Protein AF-A0A955WVR3-F1 (afd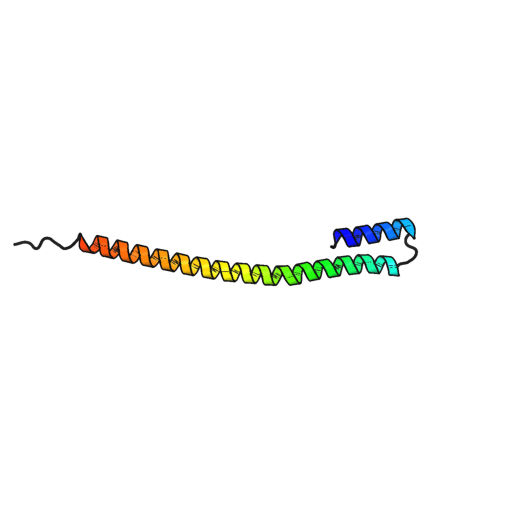b_monomer)

Structure (mmCIF, N/CA/C/O backbone):
data_AF-A0A955WVR3-F1
#
_entry.id   AF-A0A955WVR3-F1
#
loop_
_atom_site.group_PDB
_atom_site.id
_atom_site.type_symbol
_atom_site.label_atom_id
_atom_site.label_alt_id
_atom_site.label_comp_id
_atom_site.label_asym_id
_atom_site.label_entity_id
_atom_site.label_seq_id
_atom_site.pdbx_PDB_ins_code
_atom_site.Cartn_x
_atom_site.Cartn_y
_atom_site.Cartn_z
_atom_site.occupancy
_atom_site.B_iso_or_equiv
_atom_site.auth_seq_id
_atom_site.auth_comp_id
_atom_site.auth_asym_id
_atom_site.auth_atom_id
_atom_site.pdbx_PDB_model_num
ATOM 1 N N . GLY A 1 1 ? -8.665 2.828 9.580 1.00 86.62 1 GLY A N 1
ATOM 2 C CA . GLY A 1 1 ? -9.384 1.544 9.605 1.00 86.62 1 GLY A CA 1
ATOM 3 C C . GLY A 1 1 ? -9.090 0.843 10.905 1.00 86.62 1 GLY A C 1
ATOM 4 O O . GLY A 1 1 ? -9.708 1.177 11.901 1.00 86.62 1 GLY A O 1
ATOM 5 N N . THR A 1 2 ? -8.067 -0.006 10.924 1.00 92.94 2 THR A N 1
ATOM 6 C CA . THR A 1 2 ? -7.680 -0.861 12.060 1.00 92.94 2 THR A CA 1
ATOM 7 C C . THR A 1 2 ? -7.546 -0.110 13.386 1.00 92.94 2 THR A C 1
ATOM 9 O O . THR A 1 2 ? -8.170 -0.482 14.372 1.00 92.94 2 THR A O 1
ATOM 12 N N . VAL A 1 3 ? -6.789 0.995 13.405 1.00 92.31 3 VAL A N 1
ATOM 13 C CA . VAL A 1 3 ? -6.604 1.818 14.616 1.00 92.31 3 VAL A CA 1
ATOM 14 C C . VAL A 1 3 ? -7.931 2.420 15.083 1.00 92.31 3 VAL A C 1
ATOM 16 O O . VAL A 1 3 ? -8.240 2.387 16.265 1.00 92.31 3 VAL A O 1
ATOM 19 N N . THR A 1 4 ? -8.748 2.908 14.152 1.00 88.50 4 THR A N 1
ATOM 20 C CA . THR A 1 4 ? -10.071 3.477 14.443 1.00 88.50 4 THR A CA 1
ATOM 21 C C . THR A 1 4 ? -11.029 2.430 15.027 1.00 88.50 4 THR A C 1
ATOM 23 O O . THR A 1 4 ? -11.690 2.711 16.021 1.00 88.50 4 THR A O 1
ATOM 26 N N . GLY A 1 5 ? -11.058 1.211 14.474 1.00 88.44 5 GLY A N 1
ATOM 27 C CA . GLY A 1 5 ? -11.884 0.110 14.990 1.00 88.44 5 GLY A CA 1
ATOM 28 C C . GLY A 1 5 ? -11.450 -0.353 16.385 1.00 88.44 5 GLY A C 1
ATOM 29 O O . GLY A 1 5 ? -12.282 -0.607 17.257 1.00 88.44 5 GLY A O 1
ATOM 30 N N . MET A 1 6 ? -10.140 -0.365 16.647 1.00 90.75 6 MET A N 1
ATOM 31 C CA . MET A 1 6 ? -9.613 -0.651 17.985 1.00 90.75 6 MET A CA 1
ATOM 32 C C . MET A 1 6 ? -9.940 0.458 18.994 1.00 90.75 6 MET A C 1
ATOM 34 O O . MET A 1 6 ? -10.2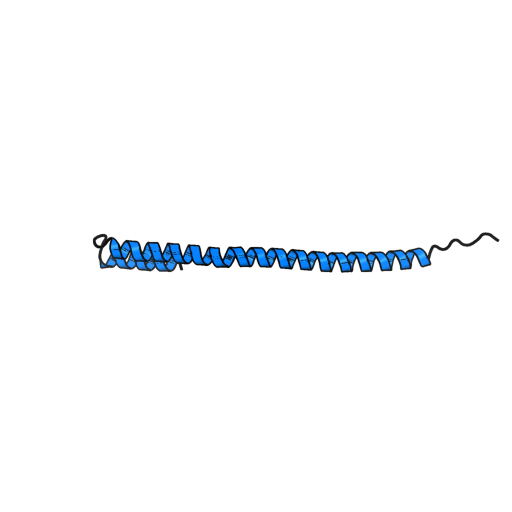53 0.140 20.136 1.00 90.75 6 MET A O 1
ATOM 38 N N . ILE A 1 7 ? -9.933 1.735 18.592 1.00 89.88 7 ILE A N 1
ATOM 39 C CA . ILE A 1 7 ? -10.364 2.851 19.455 1.00 89.88 7 ILE A CA 1
ATOM 40 C C . ILE A 1 7 ? -11.840 2.691 19.834 1.00 89.88 7 ILE A C 1
ATOM 42 O O . ILE A 1 7 ? -12.161 2.698 21.017 1.00 89.88 7 ILE A O 1
ATOM 46 N N . SER A 1 8 ? -12.715 2.420 18.860 1.00 86.19 8 SER A N 1
ATOM 47 C CA . SER A 1 8 ? -14.136 2.165 19.138 1.00 86.19 8 SER A CA 1
ATOM 48 C C . SER A 1 8 ? -14.341 0.965 20.073 1.00 86.19 8 SER A C 1
ATOM 50 O O . SER A 1 8 ? -15.198 0.995 20.953 1.00 86.19 8 SER A O 1
ATOM 52 N N . THR A 1 9 ? -13.506 -0.072 19.946 1.00 86.69 9 THR A N 1
ATOM 53 C CA . THR A 1 9 ? -13.516 -1.216 20.872 1.00 86.69 9 THR A CA 1
ATOM 54 C C . THR A 1 9 ? -13.150 -0.789 22.298 1.00 86.69 9 THR A C 1
ATOM 56 O O . THR A 1 9 ? -13.785 -1.238 23.250 1.00 86.69 9 THR A O 1
ATOM 59 N N . PHE A 1 10 ? -12.153 0.084 22.467 1.00 87.19 10 PHE A N 1
ATOM 60 C CA . PHE A 1 10 ? -11.761 0.617 23.777 1.00 87.19 10 PHE A CA 1
ATOM 61 C C . PHE A 1 10 ? -12.842 1.499 24.409 1.00 87.19 10 PHE A C 1
ATOM 63 O O . PHE A 1 10 ? -13.056 1.415 25.621 1.00 87.19 10 PHE A O 1
ATOM 70 N N . ASP A 1 11 ? -13.563 2.282 23.611 1.00 86.31 11 ASP A N 1
ATOM 71 C CA . ASP A 1 11 ? -14.689 3.087 24.097 1.00 86.31 11 ASP A CA 1
ATOM 72 C C . ASP A 1 11 ? -15.803 2.186 24.655 1.00 86.31 11 ASP A C 1
ATOM 74 O O . ASP A 1 11 ? -16.279 2.401 25.771 1.00 86.31 11 ASP A O 1
ATOM 78 N N . VAL A 1 12 ? -16.122 1.089 23.956 1.00 85.00 12 VAL A N 1
ATOM 79 C CA . VAL A 1 12 ? -17.083 0.071 24.423 1.00 85.00 12 VAL A CA 1
ATOM 80 C C . VAL A 1 12 ? -16.629 -0.592 25.728 1.00 85.00 12 VAL A C 1
ATOM 82 O O . VAL A 1 12 ? -17.454 -0.802 26.617 1.00 85.00 12 VAL A O 1
ATOM 85 N N . ILE A 1 13 ? -15.334 -0.911 25.872 1.00 87.06 13 ILE A N 1
ATOM 86 C CA . ILE A 1 13 ? -14.777 -1.444 27.133 1.00 87.06 13 ILE A CA 1
ATOM 87 C C . ILE A 1 13 ? -14.973 -0.441 28.271 1.00 87.06 13 ILE A C 1
ATOM 89 O O . ILE A 1 13 ? -15.271 -0.836 29.396 1.00 87.06 13 ILE A O 1
ATOM 93 N N . THR A 1 14 ? -14.781 0.846 27.996 1.00 86.38 14 THR A N 1
ATOM 94 C CA . THR A 1 14 ? -14.846 1.901 29.014 1.00 86.38 14 THR A CA 1
ATOM 95 C C . THR A 1 14 ? -16.285 2.151 29.472 1.00 86.38 14 THR A C 1
ATOM 97 O O . THR A 1 14 ? -16.521 2.358 30.659 1.00 86.38 14 THR A O 1
ATOM 100 N N . GLU A 1 15 ? -17.252 2.084 28.555 1.00 83.62 15 GLU A N 1
ATOM 101 C CA . GLU A 1 15 ? -18.669 2.349 28.830 1.00 83.62 15 GLU A CA 1
ATOM 102 C C . GLU A 1 15 ? -19.409 1.134 29.415 1.00 83.62 15 GLU A C 1
ATOM 104 O O . GLU A 1 15 ? -20.180 1.269 30.366 1.00 83.62 15 GLU A O 1
ATOM 109 N N . PHE A 1 16 ? -19.156 -0.068 28.888 1.00 79.38 16 PHE A N 1
ATOM 110 C CA . PHE A 1 16 ? -19.889 -1.291 29.248 1.00 79.38 16 PHE A CA 1
ATOM 111 C C . PHE A 1 16 ? -19.053 -2.304 30.046 1.00 79.38 16 PHE A C 1
ATOM 113 O O . PHE A 1 16 ? -19.543 -3.387 30.391 1.00 79.38 16 PHE A O 1
ATOM 120 N N . GLY A 1 17 ? -17.792 -1.985 30.351 1.00 77.62 17 GLY A N 1
ATOM 121 C CA . GLY A 1 17 ? -16.842 -2.934 30.924 1.00 77.62 17 GLY A CA 1
ATOM 122 C C . GLY A 1 17 ? -16.547 -4.094 29.968 1.00 77.62 17 GLY A C 1
ATOM 123 O O . GLY A 1 17 ? -16.856 -4.073 28.777 1.00 77.62 17 GLY A O 1
ATOM 124 N N . THR A 1 18 ? -15.997 -5.184 30.497 1.00 77.50 18 THR A N 1
ATOM 125 C CA . THR A 1 18 ? -15.765 -6.425 29.732 1.00 77.50 18 THR A CA 1
ATOM 126 C C . THR A 1 18 ? -17.003 -7.335 29.667 1.00 77.50 18 THR A C 1
ATOM 128 O O . THR A 1 18 ? -16.909 -8.491 29.258 1.00 77.50 18 THR A O 1
ATOM 131 N N . GLY A 1 19 ? -18.175 -6.830 30.073 1.00 68.31 19 GLY A N 1
ATOM 132 C CA . GLY A 1 19 ? -19.380 -7.627 30.323 1.00 68.31 19 GLY A CA 1
ATOM 133 C C . GLY A 1 19 ? -20.133 -8.104 29.077 1.00 68.31 19 GLY A C 1
ATOM 134 O O . GLY A 1 19 ? -20.899 -9.061 29.173 1.00 68.31 19 GLY A O 1
ATOM 135 N N . ASN A 1 20 ? -19.917 -7.486 27.907 1.00 74.69 20 ASN A N 1
ATOM 136 C CA . ASN A 1 20 ? -20.558 -7.894 26.652 1.00 74.69 20 ASN A CA 1
ATOM 137 C C . ASN A 1 20 ? -19.525 -8.293 25.575 1.00 74.69 20 ASN A C 1
ATOM 139 O O . ASN A 1 20 ? -19.151 -7.471 24.732 1.00 74.69 20 ASN A O 1
ATOM 143 N N . PRO A 1 21 ? -19.087 -9.567 25.548 1.00 78.94 21 PRO A N 1
ATOM 144 C CA . PRO A 1 21 ? -18.072 -10.052 24.607 1.00 78.94 21 PRO A CA 1
ATOM 145 C C . PRO A 1 21 ? -18.481 -9.931 23.132 1.00 78.94 21 PRO A C 1
ATOM 147 O O . PRO A 1 21 ? -17.618 -9.897 22.256 1.00 78.94 21 PRO A O 1
ATOM 150 N N . LYS A 1 22 ? -19.782 -9.814 22.837 1.00 81.38 22 LYS A N 1
ATOM 151 C CA . LYS A 1 22 ? -20.277 -9.681 21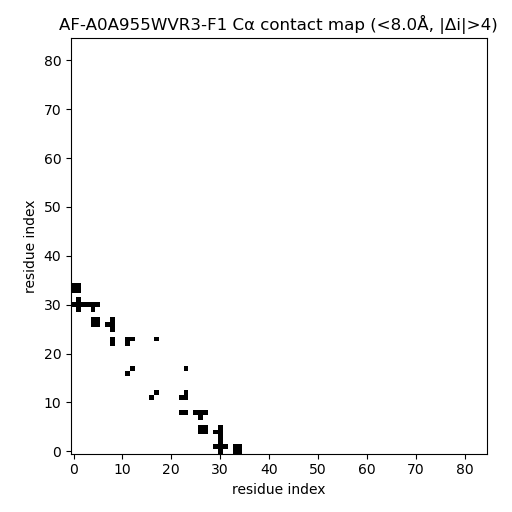.464 1.00 81.38 22 LYS A CA 1
ATOM 152 C C . LYS A 1 22 ? -19.931 -8.318 20.864 1.00 81.38 22 LYS A C 1
ATOM 154 O O . LYS A 1 22 ? -19.488 -8.263 19.720 1.00 81.38 22 LYS A O 1
ATOM 159 N N . LEU A 1 23 ? -20.059 -7.242 21.643 1.00 76.56 23 LEU A N 1
ATOM 160 C CA . LEU A 1 23 ? -19.686 -5.895 21.198 1.00 76.56 23 LEU A CA 1
ATOM 161 C C . LEU A 1 23 ? -18.167 -5.768 21.012 1.00 76.56 23 LEU A C 1
ATOM 163 O O . LEU A 1 23 ? -17.715 -5.228 20.008 1.00 76.56 23 LEU A O 1
ATOM 167 N N . LEU A 1 24 ? -17.387 -6.369 21.916 1.00 82.19 24 LEU A N 1
ATOM 168 C CA . LEU A 1 24 ? -15.924 -6.415 21.822 1.00 82.19 24 LEU A CA 1
ATOM 169 C C . LEU A 1 24 ? -15.442 -7.148 20.567 1.00 82.19 24 LEU A C 1
ATOM 171 O O . LEU A 1 24 ? -14.560 -6.669 19.858 1.00 82.19 24 LEU A O 1
ATOM 175 N N . SER A 1 25 ? -16.054 -8.294 20.260 1.00 84.56 25 SER A N 1
ATOM 176 C CA . SER A 1 25 ? -15.710 -9.067 19.063 1.00 84.56 25 SER A CA 1
ATOM 177 C C . SER A 1 25 ? -16.015 -8.323 17.757 1.00 84.56 25 SER A C 1
ATOM 179 O O . SER A 1 25 ? -15.325 -8.539 16.763 1.00 84.56 25 SER A O 1
ATOM 181 N N . GLY A 1 26 ? -17.003 -7.419 17.763 1.00 85.50 26 GLY A N 1
ATOM 182 C CA . GLY A 1 26 ? -17.379 -6.623 16.596 1.00 85.50 26 GLY A CA 1
ATOM 183 C C . GLY A 1 26 ? -16.283 -5.650 16.167 1.00 85.50 26 GLY A C 1
ATOM 184 O O . GLY A 1 26 ? -15.848 -5.695 15.019 1.00 85.50 26 GLY A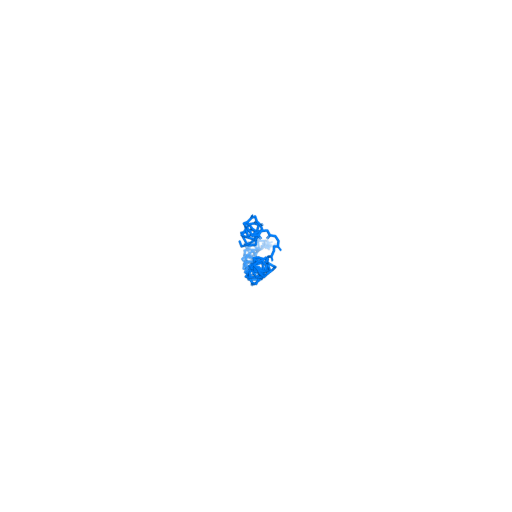 O 1
ATOM 185 N N . GLY A 1 27 ? -15.784 -4.824 17.092 1.00 84.25 27 GLY A N 1
ATOM 186 C CA . GLY A 1 27 ? -14.761 -3.820 16.772 1.00 84.25 27 GLY A CA 1
ATOM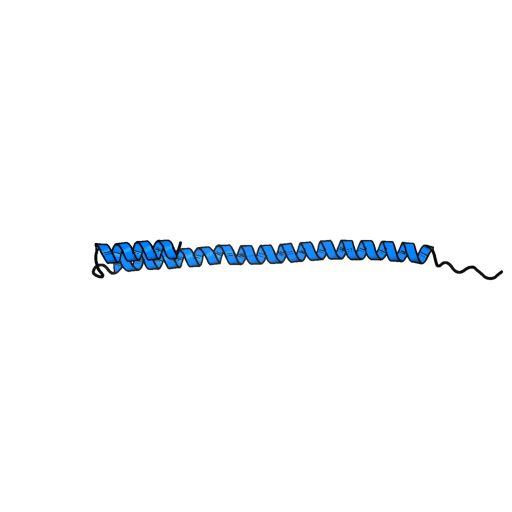 187 C C . GLY A 1 27 ? -13.396 -4.425 16.412 1.00 84.25 27 GLY A C 1
ATOM 188 O O . GLY A 1 27 ? -12.710 -3.931 15.514 1.00 84.25 27 GLY A O 1
ATOM 189 N N . ILE A 1 28 ? -13.039 -5.569 17.010 1.00 87.62 28 ILE A N 1
ATOM 190 C CA . ILE A 1 28 ? -11.846 -6.336 16.609 1.00 87.62 28 ILE A CA 1
ATOM 191 C C . ILE A 1 28 ? -12.032 -6.922 15.203 1.00 87.62 28 ILE A C 1
ATOM 193 O O . ILE A 1 28 ? -11.134 -6.828 14.367 1.00 87.62 28 ILE A O 1
ATOM 197 N N . SER A 1 29 ? -13.198 -7.508 14.915 1.00 89.81 29 SER A N 1
ATOM 198 C CA . SER A 1 29 ? -13.493 -8.057 13.588 1.00 89.81 29 SER A CA 1
ATOM 199 C C . SER A 1 29 ? -13.457 -6.975 12.509 1.00 89.81 29 SER A C 1
ATOM 201 O O . SER A 1 29 ? -12.918 -7.207 11.429 1.00 89.81 29 SER A O 1
ATOM 203 N N . GLU A 1 30 ? -13.990 -5.787 12.789 1.00 90.25 30 GLU A N 1
ATOM 204 C CA . GLU A 1 30 ? -13.927 -4.650 11.871 1.00 90.25 30 GLU A CA 1
ATOM 205 C C . GLU A 1 30 ? -12.475 -4.241 11.595 1.00 90.25 30 GLU A C 1
ATOM 207 O O . GLU A 1 30 ? -12.073 -4.058 10.441 1.00 90.25 30 GLU A O 1
ATOM 212 N N . ALA A 1 31 ? -11.649 -4.172 12.641 1.00 92.00 31 ALA A N 1
ATOM 213 C CA . ALA A 1 31 ? -10.233 -3.868 12.496 1.00 92.00 31 ALA A CA 1
ATOM 214 C C . ALA A 1 31 ? -9.525 -4.886 11.575 1.00 92.00 31 ALA A C 1
ATOM 216 O O . ALA A 1 31 ? -8.763 -4.493 10.684 1.00 92.00 31 ALA A O 1
ATOM 217 N N . LEU A 1 32 ? -9.828 -6.178 11.720 1.00 93.88 32 LEU A N 1
ATOM 218 C CA . LEU A 1 32 ? -9.275 -7.234 10.867 1.00 93.88 32 LEU A CA 1
ATOM 219 C C . LEU A 1 32 ? -9.733 -7.107 9.407 1.00 93.88 32 LEU A C 1
ATOM 221 O O . LEU A 1 32 ? -8.886 -7.120 8.513 1.00 93.88 32 LEU A O 1
ATOM 225 N N . ILE A 1 33 ? -11.026 -6.879 9.158 1.00 94.19 33 ILE A N 1
ATOM 226 C CA . ILE A 1 33 ? -11.568 -6.716 7.796 1.00 94.19 33 ILE A CA 1
ATOM 227 C C . ILE A 1 33 ? -10.915 -5.524 7.091 1.00 94.19 33 ILE A C 1
ATOM 229 O O . ILE A 1 33 ? -10.498 -5.628 5.941 1.00 94.19 33 ILE A O 1
ATOM 233 N N . THR A 1 34 ? -10.754 -4.387 7.773 1.00 94.25 34 THR A N 1
ATOM 234 C CA . THR A 1 34 ? -10.111 -3.215 7.147 1.00 94.25 34 THR A CA 1
ATOM 235 C C . THR A 1 34 ? -8.642 -3.458 6.788 1.00 94.25 34 THR A C 1
ATOM 237 O O . THR A 1 34 ? -8.143 -2.866 5.830 1.00 94.25 34 THR A O 1
ATOM 240 N N . THR A 1 35 ? -7.959 -4.349 7.514 1.00 94.94 35 THR A N 1
ATOM 241 C CA . THR A 1 35 ? -6.577 -4.754 7.218 1.00 94.94 35 THR A CA 1
ATOM 242 C C . THR A 1 35 ? -6.527 -5.655 5.989 1.00 94.94 35 THR A C 1
ATOM 244 O O . THR A 1 35 ? -5.718 -5.425 5.090 1.00 94.94 35 THR A O 1
ATOM 247 N N . GLU A 1 36 ? -7.429 -6.633 5.911 1.00 95.62 36 GLU A N 1
ATOM 248 C CA . GLU A 1 36 ? -7.582 -7.497 4.740 1.00 95.62 36 GLU A CA 1
ATOM 249 C C . GLU A 1 36 ? -7.888 -6.678 3.481 1.00 95.62 36 GLU A C 1
ATOM 251 O O . GLU A 1 36 ? -7.193 -6.817 2.478 1.00 95.62 36 GLU A O 1
ATOM 256 N N . LEU A 1 37 ? -8.852 -5.756 3.547 1.00 95.38 37 LEU A N 1
ATOM 257 C CA . LEU A 1 37 ? -9.201 -4.885 2.421 1.00 95.38 37 LEU A CA 1
ATOM 258 C C . LEU A 1 37 ? -8.013 -4.032 1.960 1.00 95.38 37 LEU A C 1
ATOM 260 O O . LEU A 1 37 ? -7.795 -3.875 0.758 1.00 95.38 37 LEU A O 1
ATOM 264 N N . GLY A 1 38 ? -7.215 -3.517 2.900 1.00 95.44 38 GLY A N 1
ATOM 265 C CA . GLY A 1 38 ? -5.987 -2.790 2.580 1.00 95.44 38 GLY A CA 1
ATOM 266 C C . GLY A 1 38 ? -4.998 -3.646 1.788 1.00 95.44 38 GLY A C 1
ATOM 267 O O . GLY A 1 38 ? -4.455 -3.188 0.784 1.00 95.44 38 GLY A O 1
ATOM 268 N N . LEU A 1 39 ? -4.810 -4.906 2.186 1.00 96.81 39 LEU A N 1
ATOM 269 C CA . LEU A 1 39 ? -3.935 -5.850 1.486 1.00 96.81 39 LEU A CA 1
ATOM 270 C C . LEU A 1 39 ? -4.490 -6.254 0.114 1.00 96.81 39 LEU A C 1
ATOM 272 O O . LEU A 1 39 ? -3.733 -6.308 -0.856 1.00 96.81 39 LEU A O 1
ATOM 276 N N . VAL A 1 40 ? -5.804 -6.471 0.013 1.00 97.25 40 VAL A N 1
ATOM 277 C CA . VAL A 1 40 ? -6.494 -6.806 -1.242 1.00 97.25 40 VAL A CA 1
ATOM 278 C C . VAL A 1 40 ? -6.327 -5.703 -2.285 1.00 97.25 40 VAL A C 1
ATOM 280 O O . VAL A 1 40 ? -6.210 -6.011 -3.465 1.00 97.25 40 VAL A O 1
ATOM 283 N N . VAL A 1 41 ? -6.270 -4.432 -1.880 1.00 97.38 41 VAL A N 1
ATOM 284 C CA . VAL A 1 41 ? -6.013 -3.312 -2.803 1.00 97.38 41 VAL A CA 1
ATOM 285 C C . VAL A 1 41 ? -4.514 -3.107 -3.047 1.00 97.38 41 VAL A C 1
ATOM 287 O O . VAL A 1 41 ? -4.101 -2.849 -4.180 1.00 97.38 41 VAL A O 1
ATOM 290 N N . ALA A 1 42 ? -3.681 -3.244 -2.012 1.00 97.44 42 ALA A N 1
ATOM 291 C CA . ALA A 1 42 ? -2.247 -2.985 -2.105 1.00 97.44 42 ALA A CA 1
ATOM 292 C C . ALA A 1 42 ? -1.516 -3.982 -3.015 1.00 97.44 42 ALA A C 1
ATOM 294 O O . ALA A 1 42 ? -0.681 -3.568 -3.817 1.00 97.44 42 ALA A O 1
ATOM 295 N N . ILE A 1 43 ? -1.827 -5.281 -2.931 1.00 97.44 43 ILE A N 1
ATOM 296 C CA . ILE A 1 43 ? -1.126 -6.315 -3.709 1.00 97.44 43 ILE A CA 1
ATOM 297 C C . ILE A 1 43 ? -1.316 -6.108 -5.226 1.00 97.44 43 ILE A C 1
ATOM 299 O O . ILE A 1 43 ? -0.308 -6.021 -5.934 1.00 97.44 43 ILE A O 1
ATOM 303 N N . PRO A 1 44 ? -2.546 -5.960 -5.759 1.00 96.75 44 PRO A N 1
ATOM 304 C CA . PRO A 1 44 ? -2.750 -5.671 -7.177 1.00 96.75 44 PRO A CA 1
ATOM 305 C C . PRO A 1 44 ? -2.106 -4.357 -7.617 1.00 96.75 44 PRO A C 1
ATOM 307 O O . PRO A 1 44 ? -1.511 -4.307 -8.692 1.00 96.75 44 PRO A O 1
ATOM 310 N N . ALA A 1 45 ? -2.180 -3.308 -6.791 1.00 97.75 45 ALA A N 1
ATOM 311 C CA . ALA A 1 45 ? -1.569 -2.018 -7.106 1.00 97.75 45 ALA A CA 1
ATOM 312 C C . ALA A 1 45 ? -0.040 -2.124 -7.228 1.00 97.75 45 ALA A C 1
ATOM 314 O O . ALA A 1 45 ? 0.543 -1.589 -8.171 1.00 97.75 45 ALA A O 1
ATOM 315 N N . LEU A 1 46 ? 0.610 -2.863 -6.324 1.00 98.06 46 LEU A N 1
ATOM 316 C CA . LEU A 1 46 ? 2.051 -3.121 -6.382 1.00 98.06 46 LEU A CA 1
ATOM 317 C C . LEU A 1 46 ? 2.438 -3.940 -7.618 1.00 98.06 46 LEU A C 1
ATOM 319 O O . LEU A 1 46 ? 3.414 -3.608 -8.291 1.00 98.06 46 LEU A O 1
ATOM 323 N N . LEU A 1 47 ? 1.664 -4.976 -7.955 1.00 97.88 47 LEU A N 1
ATOM 324 C CA . LEU A 1 47 ? 1.893 -5.773 -9.164 1.00 97.88 47 LEU A CA 1
ATOM 325 C C . LEU A 1 47 ? 1.756 -4.928 -10.436 1.00 97.88 47 LEU A C 1
ATOM 327 O O . LEU A 1 47 ? 2.615 -5.000 -11.315 1.00 97.88 47 LEU A O 1
ATOM 331 N N . ALA A 1 48 ? 0.716 -4.094 -10.515 1.00 97.88 48 ALA A N 1
ATOM 332 C CA . ALA A 1 48 ? 0.517 -3.171 -11.626 1.00 97.88 48 ALA A CA 1
ATOM 333 C C . ALA A 1 48 ? 1.666 -2.156 -11.728 1.00 97.88 48 ALA A C 1
ATOM 335 O O . ALA A 1 48 ? 2.203 -1.948 -12.815 1.00 97.88 48 ALA A O 1
ATOM 336 N N . GLY A 1 49 ? 2.100 -1.581 -10.603 1.00 97.81 49 GLY A N 1
ATOM 337 C CA . GLY A 1 49 ? 3.242 -0.665 -10.560 1.00 97.81 49 GLY A CA 1
ATOM 338 C C . GLY A 1 49 ? 4.535 -1.313 -11.059 1.00 97.81 49 GLY A C 1
ATOM 339 O O . GLY A 1 49 ? 5.262 -0.717 -11.853 1.00 97.81 49 GLY A O 1
ATOM 340 N N . ASN A 1 50 ? 4.794 -2.563 -10.670 1.00 97.44 50 ASN A N 1
ATOM 341 C CA . ASN A 1 50 ? 5.965 -3.300 -11.140 1.00 97.44 50 ASN A CA 1
ATOM 342 C C . ASN A 1 50 ? 5.907 -3.588 -12.652 1.00 97.44 50 ASN A 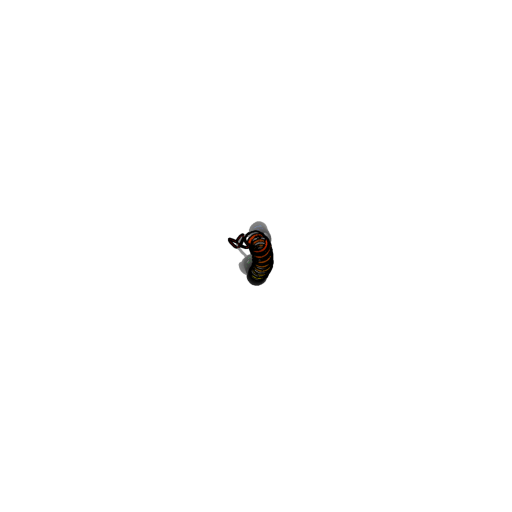C 1
ATO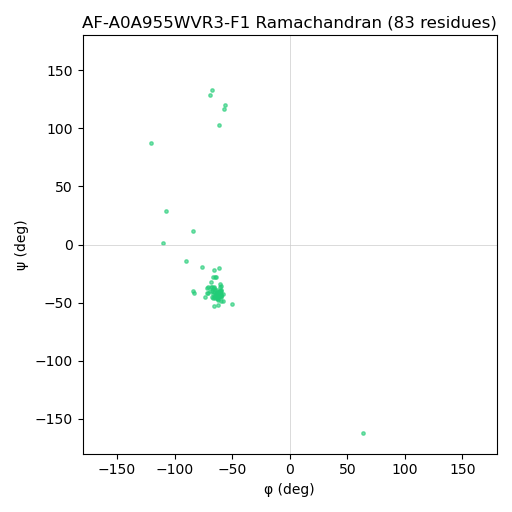M 344 O O . ASN A 1 50 ? 6.909 -3.440 -13.352 1.00 97.44 50 ASN A O 1
ATOM 348 N N . LEU A 1 51 ? 4.731 -3.948 -13.177 1.00 98.00 51 LEU A N 1
ATOM 349 C CA . LEU A 1 51 ? 4.539 -4.176 -14.612 1.00 98.00 51 LEU A CA 1
ATOM 350 C C . LEU A 1 51 ? 4.801 -2.901 -15.427 1.00 98.00 51 LEU A C 1
ATOM 352 O O . LEU A 1 51 ? 5.538 -2.941 -16.413 1.00 98.00 51 LEU A O 1
ATOM 356 N N . LEU A 1 52 ? 4.235 -1.773 -14.991 1.00 97.81 52 LEU A N 1
ATOM 357 C CA . LEU A 1 52 ? 4.404 -0.479 -15.652 1.00 97.81 52 LEU A CA 1
ATOM 358 C C . LEU A 1 52 ? 5.863 -0.014 -15.624 1.00 97.81 52 LEU A C 1
ATOM 360 O O . LEU A 1 52 ? 6.371 0.439 -16.649 1.00 97.81 52 LEU A O 1
ATOM 364 N N . ASN A 1 53 ? 6.564 -0.195 -14.502 1.00 97.88 53 ASN A N 1
ATOM 365 C CA . ASN A 1 53 ? 7.997 0.092 -14.417 1.00 97.88 53 ASN A CA 1
ATOM 366 C C . ASN A 1 53 ? 8.810 -0.777 -15.383 1.00 97.88 53 ASN A C 1
ATOM 368 O O . ASN A 1 53 ? 9.683 -0.270 -16.085 1.00 97.88 53 ASN A O 1
ATOM 372 N N . GLY A 1 54 ? 8.489 -2.069 -15.488 1.00 96.81 54 GLY A N 1
ATOM 373 C CA . GLY A 1 54 ? 9.132 -2.953 -16.459 1.00 96.81 54 GLY A CA 1
ATOM 374 C C . GLY A 1 54 ? 8.923 -2.503 -17.910 1.00 96.81 54 GLY A C 1
ATOM 375 O O . GLY A 1 54 ? 9.828 -2.626 -18.735 1.00 96.81 54 GLY A O 1
ATOM 376 N N . TRP A 1 55 ? 7.751 -1.961 -18.244 1.00 97.56 55 TRP A N 1
ATOM 377 C CA . TRP A 1 55 ? 7.483 -1.409 -19.576 1.00 97.56 55 TRP A CA 1
ATOM 378 C C . TRP A 1 55 ? 8.230 -0.101 -19.825 1.00 97.56 55 TRP A C 1
ATOM 380 O O . TRP A 1 55 ? 8.791 0.076 -20.907 1.00 97.56 55 TRP A O 1
ATOM 390 N N . ALA A 1 56 ? 8.281 0.780 -18.826 1.00 97.56 56 ALA A N 1
ATOM 391 C CA . ALA A 1 56 ? 9.028 2.028 -18.903 1.00 97.56 56 ALA A CA 1
ATOM 392 C C . ALA A 1 56 ? 10.521 1.770 -19.154 1.00 97.56 56 ALA A C 1
ATOM 394 O O . ALA A 1 56 ? 11.105 2.382 -20.049 1.00 97.56 56 ALA A O 1
ATOM 395 N N . GLU A 1 57 ? 11.117 0.805 -18.449 1.00 97.75 57 GLU A N 1
ATOM 396 C CA . GLU A 1 57 ? 12.534 0.471 -18.619 1.00 97.75 57 GLU A CA 1
ATOM 397 C C . GLU A 1 57 ? 12.824 -0.126 -20.003 1.00 97.75 57 GLU A C 1
ATOM 399 O O . GLU A 1 57 ? 13.821 0.211 -20.638 1.00 97.75 57 GLU A O 1
ATOM 404 N N . ARG A 1 58 ? 11.920 -0.962 -20.533 1.00 96.94 58 ARG A N 1
ATOM 405 C CA . ARG A 1 58 ? 12.045 -1.492 -21.902 1.00 96.94 58 ARG A CA 1
ATOM 406 C C . ARG A 1 58 ? 11.991 -0.387 -22.950 1.00 96.94 58 ARG A C 1
ATOM 408 O O . ARG A 1 58 ? 12.782 -0.405 -23.890 1.00 96.94 58 ARG A O 1
ATOM 415 N N . LEU A 1 59 ? 11.071 0.564 -22.793 1.00 96.69 59 LEU A N 1
ATOM 416 C CA . LEU A 1 59 ? 10.953 1.695 -23.707 1.00 96.69 59 LEU A CA 1
ATOM 417 C C . LEU A 1 59 ? 12.218 2.560 -23.668 1.00 96.69 59 LEU A C 1
ATOM 419 O O . LEU A 1 59 ? 12.766 2.895 -24.717 1.00 96.69 59 LEU A O 1
ATOM 423 N N . LYS A 1 60 ? 12.712 2.859 -22.464 1.00 97.44 60 LYS A N 1
ATOM 424 C CA . LYS A 1 60 ? 13.951 3.610 -22.257 1.00 97.44 60 LYS A CA 1
ATOM 425 C C . LYS A 1 60 ? 15.151 2.903 -22.890 1.00 97.44 60 LYS A C 1
ATOM 427 O O . LYS A 1 60 ? 15.869 3.518 -23.673 1.00 97.44 60 LYS A O 1
ATOM 432 N N . SER A 1 61 ? 15.309 1.603 -22.640 1.00 97.38 61 SER A N 1
ATOM 433 C CA . SER A 1 61 ? 16.387 0.799 -23.224 1.00 97.38 61 SER A CA 1
ATOM 434 C C . SER A 1 61 ? 16.331 0.780 -24.756 1.00 97.38 61 SER A C 1
ATOM 436 O O . SER A 1 61 ? 17.363 0.894 -25.414 1.00 97.38 61 SER A O 1
ATOM 438 N N . GLY A 1 62 ? 15.132 0.716 -25.347 1.00 96.69 62 GLY A N 1
ATOM 439 C CA . GLY A 1 62 ? 14.963 0.803 -26.799 1.00 96.69 62 GLY A CA 1
ATOM 440 C C . GLY A 1 62 ? 15.432 2.142 -27.380 1.00 96.69 62 GLY A C 1
ATOM 441 O O . GLY A 1 62 ? 16.098 2.167 -28.416 1.00 96.69 62 GLY A O 1
ATOM 442 N N . ILE A 1 63 ? 15.139 3.252 -26.695 1.00 96.38 63 ILE A N 1
ATOM 443 C CA . ILE A 1 63 ? 15.609 4.589 -27.089 1.00 96.38 63 ILE A CA 1
ATOM 444 C C . ILE A 1 63 ? 17.135 4.682 -26.970 1.00 96.38 63 ILE A C 1
ATOM 446 O O . ILE A 1 63 ? 17.788 5.159 -27.897 1.00 96.38 63 ILE A O 1
ATOM 450 N N . GLU A 1 64 ? 17.712 4.197 -25.869 1.00 96.56 64 GLU A N 1
ATOM 451 C CA . GLU A 1 64 ? 19.164 4.198 -25.645 1.00 96.56 64 GLU A CA 1
ATOM 452 C C . GLU A 1 64 ? 19.904 3.402 -26.730 1.00 96.56 64 GLU A C 1
ATOM 454 O O . GLU A 1 64 ? 20.870 3.895 -27.312 1.00 96.56 64 GLU A O 1
ATOM 459 N N . GLN A 1 65 ? 19.415 2.208 -27.076 1.00 96.06 65 GLN A N 1
ATOM 460 C CA . GLN A 1 65 ? 19.989 1.395 -28.152 1.00 96.06 65 GLN A CA 1
ATOM 461 C C . GLN A 1 65 ? 19.876 2.082 -29.518 1.00 96.06 65 GLN A C 1
ATOM 463 O O . GLN A 1 65 ? 20.836 2.073 -30.290 1.00 96.06 65 GLN A O 1
ATOM 468 N N . GLY A 1 66 ? 18.730 2.704 -29.814 1.00 94.38 66 GLY A N 1
ATOM 469 C CA . GLY A 1 66 ? 18.532 3.467 -31.046 1.00 94.38 66 GLY A CA 1
ATOM 470 C C . GLY A 1 66 ? 19.499 4.649 -31.160 1.00 94.38 66 GLY A C 1
ATOM 471 O O . GLY A 1 66 ? 20.117 4.842 -32.208 1.00 94.38 66 GLY A O 1
ATOM 472 N N . ALA A 1 67 ? 19.688 5.399 -30.072 1.00 93.69 67 ALA A N 1
ATOM 473 C CA . ALA A 1 67 ? 20.632 6.512 -30.014 1.00 93.69 67 ALA A CA 1
ATOM 474 C C . ALA A 1 67 ? 22.084 6.043 -30.212 1.00 93.69 67 ALA A C 1
ATOM 476 O O . ALA A 1 67 ? 22.801 6.606 -31.041 1.00 93.69 67 ALA A O 1
ATOM 477 N N . LEU 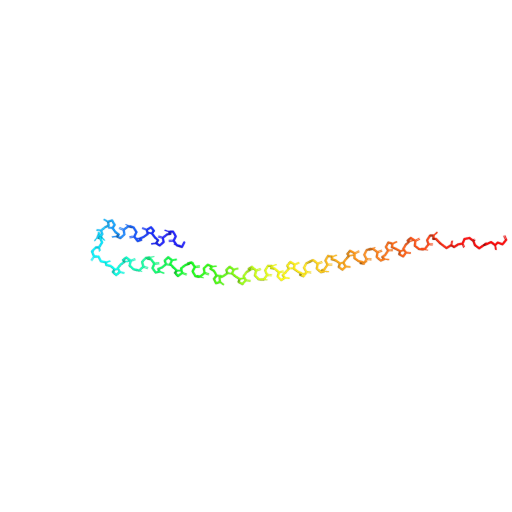A 1 68 ? 22.499 4.971 -29.530 1.00 94.56 68 LEU A N 1
ATOM 478 C CA . LEU A 1 68 ? 23.835 4.385 -29.686 1.00 94.56 68 LEU A CA 1
ATOM 479 C C . LEU A 1 68 ? 24.081 3.878 -31.115 1.00 94.56 68 LEU A C 1
ATOM 481 O O . LEU A 1 68 ? 25.156 4.095 -31.671 1.00 94.56 68 LEU A O 1
ATOM 485 N N . ALA A 1 69 ? 23.085 3.246 -31.743 1.00 93.12 69 ALA A N 1
ATOM 486 C CA . ALA A 1 69 ? 23.190 2.779 -33.124 1.00 93.12 69 ALA A CA 1
ATOM 487 C C . ALA A 1 69 ? 23.384 3.937 -34.119 1.00 93.12 69 ALA A C 1
ATOM 489 O O . ALA A 1 69 ? 24.172 3.814 -35.060 1.00 93.12 69 ALA A O 1
ATOM 490 N N . LEU A 1 70 ? 22.699 5.066 -33.905 1.00 93.50 70 LEU A N 1
ATOM 491 C CA . LEU A 1 70 ? 22.878 6.276 -34.711 1.00 93.50 70 LEU A CA 1
ATOM 492 C C . LEU A 1 70 ? 24.271 6.882 -34.516 1.00 93.50 70 LEU A C 1
ATOM 494 O O . LEU A 1 70 ? 24.933 7.192 -35.505 1.00 93.50 70 LEU A O 1
ATOM 498 N N . MET A 1 71 ? 24.742 6.996 -33.271 1.00 93.69 71 MET A N 1
ATOM 499 C CA . MET A 1 71 ? 26.077 7.528 -32.971 1.00 93.69 71 MET A CA 1
ATOM 500 C C . MET A 1 71 ? 27.188 6.659 -33.573 1.00 93.69 71 MET A C 1
ATOM 502 O O . MET A 1 71 ? 28.098 7.191 -34.206 1.00 93.69 71 MET A O 1
ATOM 506 N N . ASN A 1 72 ? 27.081 5.332 -33.462 1.00 93.88 72 ASN A N 1
ATOM 507 C CA . ASN A 1 72 ? 28.042 4.408 -34.069 1.00 93.88 72 ASN A CA 1
ATOM 508 C C . ASN A 1 72 ? 28.086 4.554 -35.594 1.00 93.88 72 ASN A C 1
ATOM 510 O O . ASN A 1 72 ? 29.165 4.579 -36.180 1.00 93.88 72 ASN A O 1
ATOM 514 N N . ARG A 1 73 ? 26.931 4.690 -36.259 1.00 89.12 73 ARG A N 1
ATOM 515 C CA . ARG A 1 73 ? 26.896 4.909 -37.714 1.00 89.12 73 ARG A CA 1
ATOM 516 C C . ARG A 1 73 ? 27.457 6.269 -38.121 1.00 89.12 73 ARG A C 1
ATOM 518 O O . ARG A 1 73 ? 28.124 6.344 -39.147 1.00 89.12 73 ARG A O 1
ATOM 525 N N . ALA A 1 74 ? 27.222 7.309 -37.325 1.00 86.50 74 ALA A N 1
ATOM 526 C CA . ALA A 1 74 ? 27.797 8.628 -37.564 1.00 86.50 74 ALA A CA 1
ATOM 527 C C . ALA A 1 74 ? 29.332 8.622 -37.425 1.00 86.50 74 ALA A C 1
ATOM 529 O O . ALA A 1 74 ? 30.007 9.223 -38.249 1.00 86.50 74 ALA A O 1
ATOM 530 N N . GLN A 1 75 ? 29.893 7.887 -36.455 1.00 77.94 75 GLN A N 1
ATOM 531 C CA . GLN A 1 75 ? 31.350 7.745 -36.301 1.00 77.94 75 GLN A CA 1
ATOM 532 C C . GLN A 1 75 ? 32.001 6.884 -37.393 1.00 77.94 75 GLN A C 1
ATOM 534 O O . GLN A 1 75 ? 33.099 7.196 -37.842 1.00 77.94 75 GLN A O 1
ATOM 539 N N . VAL A 1 76 ? 31.335 5.820 -37.856 1.00 63.94 76 VAL A N 1
ATOM 540 C CA . VAL A 1 76 ? 31.856 4.969 -38.945 1.00 63.94 76 VAL A CA 1
ATOM 541 C C . VAL A 1 76 ? 31.911 5.721 -40.283 1.00 63.94 76 VAL A C 1
ATOM 543 O O . VAL A 1 76 ? 32.783 5.433 -41.098 1.00 63.94 76 VAL A O 1
ATOM 546 N N . GLY A 1 77 ? 31.044 6.717 -40.498 1.00 57.75 77 GLY A N 1
ATOM 547 C CA . GLY A 1 77 ? 31.098 7.592 -41.675 1.00 57.75 77 GLY A CA 1
ATOM 548 C C . GLY A 1 77 ? 32.344 8.488 -41.748 1.00 57.75 77 GLY A C 1
ATOM 549 O O . GLY A 1 77 ? 32.720 8.893 -42.843 1.00 57.75 77 GLY A O 1
ATOM 550 N N . GLU A 1 78 ? 33.009 8.750 -40.619 1.00 58.00 78 GLU A N 1
ATOM 551 C CA . GLU A 1 78 ? 34.224 9.581 -40.545 1.00 58.00 78 GLU A CA 1
ATOM 552 C C . GLU A 1 78 ? 35.523 8.762 -40.722 1.00 58.00 78 GLU A C 1
ATOM 554 O O . GLU A 1 78 ? 36.589 9.322 -40.958 1.00 58.00 78 GLU A O 1
ATOM 559 N N . ALA A 1 79 ? 35.453 7.427 -40.629 1.00 58.69 79 ALA A N 1
ATOM 560 C CA . ALA A 1 79 ? 36.610 6.524 -40.622 1.00 58.69 79 ALA A CA 1
ATOM 561 C C . ALA A 1 79 ? 36.783 5.721 -41.931 1.00 58.69 79 ALA A C 1
ATOM 563 O O . ALA A 1 79 ? 37.302 4.602 -41.908 1.00 58.69 79 ALA A O 1
ATOM 564 N N . ALA A 1 80 ? 36.340 6.253 -43.075 1.00 57.66 80 ALA A N 1
ATOM 565 C CA . ALA A 1 80 ? 36.678 5.665 -44.372 1.00 57.66 80 ALA A CA 1
ATOM 566 C C . ALA A 1 80 ? 38.183 5.883 -44.657 1.00 57.66 80 ALA A C 1
ATOM 568 O O . ALA A 1 80 ? 38.666 7.009 -44.519 1.00 57.66 80 ALA A O 1
ATOM 569 N N . PRO A 1 81 ? 38.942 4.829 -45.011 1.00 54.00 81 PRO A N 1
ATOM 570 C CA . PRO A 1 81 ? 40.387 4.910 -45.167 1.00 54.00 81 PRO A CA 1
ATOM 571 C C . PRO A 1 81 ? 40.727 5.787 -46.370 1.00 54.00 81 PRO A C 1
ATOM 573 O O . PRO A 1 81 ? 40.152 5.628 -47.446 1.00 54.00 81 PRO A O 1
ATOM 576 N N . VAL A 1 82 ? 41.674 6.706 -46.178 1.00 62.31 82 VAL A N 1
ATOM 577 C CA . VAL A 1 82 ? 42.362 7.376 -47.282 1.00 62.31 82 VAL A CA 1
ATOM 578 C C . VAL A 1 82 ? 43.075 6.275 -48.064 1.00 62.31 82 VAL A C 1
ATOM 580 O O . VAL A 1 82 ? 44.057 5.707 -47.595 1.00 62.31 82 VAL A O 1
ATOM 583 N N . GLU A 1 83 ? 42.486 5.915 -49.199 1.00 57.62 83 GLU A N 1
ATOM 584 C CA . GLU A 1 83 ? 43.044 5.011 -50.195 1.00 57.62 83 GLU A CA 1
ATOM 585 C C . GLU A 1 83 ? 44.394 5.585 -50.650 1.00 57.62 83 GLU A C 1
ATOM 587 O O . GLU A 1 83 ? 44.463 6.709 -51.150 1.00 57.62 83 GLU A O 1
ATOM 592 N N . GLU A 1 84 ? 45.471 4.839 -50.380 1.00 50.81 84 GLU A N 1
ATOM 593 C CA . GLU A 1 84 ? 46.806 5.097 -50.921 1.00 50.81 84 GLU A CA 1
ATOM 594 C C . GLU A 1 84 ? 46.732 5.113 -52.455 1.00 50.81 84 GLU A C 1
ATOM 596 O O . GLU A 1 84 ? 46.371 4.106 -53.070 1.00 50.81 84 GLU A O 1
ATOM 601 N N . ALA A 1 85 ? 47.104 6.242 -53.063 1.00 42.12 85 ALA A N 1
ATOM 602 C CA . ALA A 1 85 ? 47.404 6.379 -54.487 1.00 42.12 85 ALA A CA 1
ATOM 603 C C . ALA A 1 85 ? 48.569 7.356 -54.685 1.00 42.12 85 ALA A C 1
ATOM 605 O O . ALA A 1 85 ? 48.547 8.440 -54.055 1.00 42.12 85 ALA A O 1
#

Secondary structure (DSSP, 8-state):
-HHHHHHHHHHHHHHHTTS-HHHHHHHHHHHHHHHHHHHHHHHHHHHHHHHHHHHHHHHHHHHHHHHHHHHHHHHHTT-------

Radius of gyration: 31.62 Å; Cα contacts (8 Å, |Δi|>4): 29; chains: 1; bounding box: 68×20×85 Å

Sequence (85 aa):
GTVTGMISTFDVITEFGTGNPKLLSGGISEALITTELGLVVAIPALLAGNLLNGWAERLKSGIEQGALALMNRAQVGEAAPVEEA

Solvent-accessible surface area (backbone atoms only — not comparable to full-atom values): 4712 Å² total; per-residue (Å²): 94,38,69,57,25,45,50,55,28,51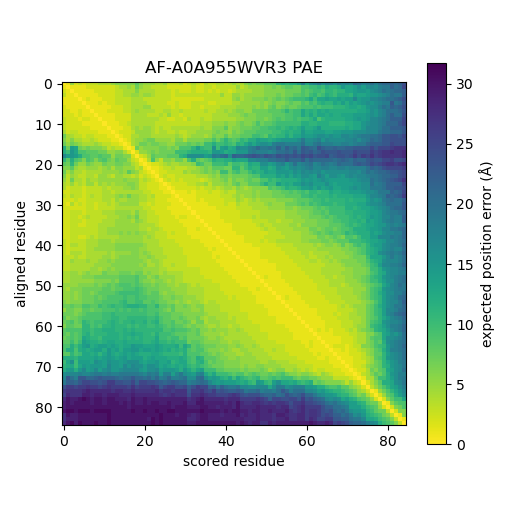,52,47,39,72,75,58,44,86,76,53,63,68,63,47,52,46,24,51,48,50,16,50,50,43,49,51,53,50,49,65,52,47,55,57,51,53,53,51,50,52,51,53,50,54,50,52,50,52,54,51,51,52,51,52,51,53,52,50,54,50,52,54,53,59,54,56,70,73,66,67,77,84,76,89,127

Mean predicted aligned error: 9.62 Å

pLDDT: mean 86.97, std 13.12, range [42.12, 98.06]

Foldseek 3Di:
DLVVLVVQLVVCCVPVNCPDVVSNVVSNVVSVVVVVVVCVVVVVVVVVVVVVVVVVVVVVVVVVVVVVVVVVVVVVVVPDDPDDD